Protein AF-A0A2G9X325-F1 (afdb_monomer)

Foldseek 3Di:
DDDDDDDDDDDDDDDDDDDDDDDPDDPPCPPDDLVRQLVVLVVQLPPQLVVLCPDPDPLSSVLSNLLSVLSSLLSNLVSCCVHNDDPVSVVVSVVSNVVSVVSNVVSVVVNVVVVVD

Radius of gyration: 28.21 Å; Cα contacts (8 Å, |Δi|>4): 76; chains: 1; bounding box: 79×60×39 Å

Sequence (117 aa):
MSQADLPGDAAKAHHAMPGMDATRPAGDTATGGAPEETAAALDRMHAPMMAAARIADPDLAFNCGMLVHHQGAIDMARIELKYGKDPASRKMAEAIIEAQTREITEMSARIETMTKQ

InterPro domains:
  IPR005183 Domain of unknown function DUF305, CopM-like [PF03713] (29-109)
  IPR012347 Ferritin-like [G3DSA:1.20.1260.10] (1-112)

Structure (mmCIF, N/CA/C/O backbone):
data_AF-A0A2G9X325-F1
#
_entry.id   AF-A0A2G9X325-F1
#
loop_
_atom_site.group_PDB
_atom_site.id
_atom_site.type_symbol
_atom_site.label_atom_id
_atom_site.label_alt_id
_atom_site.label_comp_id
_atom_site.label_asym_id
_atom_site.label_entity_id
_atom_site.label_seq_id
_atom_site.pdbx_PDB_ins_code
_atom_site.Cartn_x
_atom_site.Cartn_y
_atom_site.Cartn_z
_atom_site.occupancy
_atom_site.B_iso_or_equiv
_atom_site.auth_seq_id
_atom_site.auth_comp_id
_atom_site.auth_asym_id
_atom_site.auth_at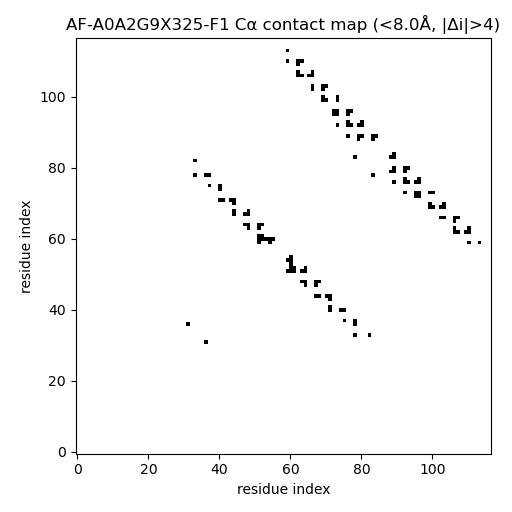om_id
_atom_site.pdbx_PDB_model_num
ATOM 1 N N . MET A 1 1 ? 42.044 -54.261 4.060 1.00 38.19 1 MET A N 1
ATOM 2 C CA . MET A 1 1 ? 43.172 -54.405 3.113 1.00 38.19 1 MET A CA 1
ATOM 3 C C . MET A 1 1 ? 42.777 -53.649 1.850 1.00 38.19 1 MET A C 1
ATOM 5 O O . MET A 1 1 ? 41.737 -53.980 1.313 1.00 38.19 1 MET A O 1
ATOM 9 N N . SER A 1 2 ? 43.439 -52.598 1.379 1.00 44.19 2 SER A N 1
ATOM 10 C CA . SER A 1 2 ? 44.692 -51.963 1.787 1.00 44.19 2 SER A CA 1
ATOM 11 C C . SER A 1 2 ? 44.645 -50.487 1.374 1.00 44.19 2 SER A C 1
ATOM 13 O O . SER A 1 2 ? 44.145 -50.177 0.296 1.00 44.19 2 SER A O 1
ATOM 15 N N . GLN A 1 3 ? 45.176 -49.613 2.230 1.00 41.59 3 GLN A N 1
ATOM 16 C CA . GLN A 1 3 ? 45.716 -48.312 1.828 1.00 41.59 3 GLN A CA 1
ATOM 17 C C . GLN A 1 3 ? 46.999 -48.522 1.005 1.00 41.59 3 GLN A C 1
ATOM 19 O O . GLN A 1 3 ? 47.653 -49.559 1.154 1.00 41.59 3 GLN A O 1
ATOM 24 N N . ALA A 1 4 ? 47.342 -47.531 0.185 1.00 43.12 4 ALA A N 1
ATOM 25 C CA . ALA A 1 4 ? 48.706 -47.171 -0.218 1.00 43.12 4 ALA A CA 1
ATOM 26 C C . ALA A 1 4 ? 48.625 -45.725 -0.756 1.00 43.12 4 ALA A C 1
ATOM 28 O O . ALA A 1 4 ? 47.935 -45.481 -1.742 1.00 43.12 4 ALA A O 1
ATOM 29 N N . ASP A 1 5 ? 48.943 -44.708 0.044 1.00 37.56 5 ASP A N 1
ATOM 30 C CA . ASP A 1 5 ? 50.274 -44.118 0.281 1.00 37.56 5 ASP A CA 1
ATOM 31 C C . ASP A 1 5 ? 50.964 -43.539 -0.969 1.00 37.56 5 ASP A C 1
ATOM 33 O O . ASP A 1 5 ? 51.303 -44.244 -1.918 1.00 37.56 5 ASP A O 1
ATOM 37 N N . LEU A 1 6 ? 51.180 -42.218 -0.912 1.00 40.34 6 LEU A N 1
ATOM 38 C CA . LEU A 1 6 ? 52.050 -41.404 -1.771 1.00 40.34 6 LEU A CA 1
ATOM 39 C C . LEU A 1 6 ? 53.499 -41.430 -1.240 1.00 40.34 6 LEU A C 1
ATOM 41 O O . LEU A 1 6 ? 53.710 -41.672 -0.051 1.00 40.34 6 LEU A O 1
ATOM 45 N N . PRO A 1 7 ? 54.499 -41.106 -2.081 1.00 44.53 7 PRO A N 1
ATOM 46 C CA . PRO A 1 7 ? 55.278 -39.862 -1.872 1.00 44.53 7 PRO A CA 1
ATOM 47 C C . PRO A 1 7 ? 55.603 -39.134 -3.209 1.00 44.53 7 PRO A C 1
ATOM 49 O O . PRO A 1 7 ? 55.580 -39.760 -4.262 1.00 44.53 7 PRO A O 1
ATOM 52 N N . GLY A 1 8 ? 55.698 -37.792 -3.282 1.00 31.88 8 GLY A N 1
ATOM 53 C CA . GLY A 1 8 ? 56.910 -36.957 -3.062 1.00 31.88 8 GLY A CA 1
ATOM 54 C C . GLY A 1 8 ? 57.931 -37.112 -4.219 1.00 31.88 8 GLY A C 1
ATOM 55 O O . GLY A 1 8 ? 58.286 -38.238 -4.521 1.00 31.88 8 GLY A O 1
ATOM 56 N N . ASP A 1 9 ? 58.482 -36.112 -4.924 1.00 35.16 9 ASP A N 1
ATOM 57 C CA . ASP A 1 9 ? 58.759 -34.711 -4.590 1.00 35.16 9 ASP A CA 1
ATOM 58 C C . ASP A 1 9 ? 59.216 -33.883 -5.839 1.00 35.16 9 ASP A C 1
ATOM 60 O O . ASP A 1 9 ? 59.694 -34.440 -6.825 1.00 35.16 9 ASP A O 1
ATOM 64 N N . ALA A 1 10 ? 59.071 -32.555 -5.727 1.00 37.09 10 ALA A N 1
ATOM 65 C CA . ALA A 1 10 ? 59.730 -31.387 -6.357 1.00 37.09 10 ALA A CA 1
ATOM 66 C C . ALA A 1 10 ? 60.208 -31.310 -7.840 1.00 37.09 10 ALA A C 1
ATOM 68 O O . ALA A 1 10 ? 61.147 -31.982 -8.251 1.00 37.09 10 ALA A O 1
ATOM 69 N N . ALA A 1 11 ? 59.768 -30.241 -8.538 1.00 34.12 11 ALA A N 1
ATOM 70 C CA . ALA A 1 11 ? 60.657 -29.218 -9.138 1.00 34.12 11 ALA A CA 1
ATOM 71 C C . ALA A 1 11 ? 59.896 -27.929 -9.545 1.00 34.12 11 ALA A C 1
ATOM 73 O O . ALA A 1 11 ? 58.862 -27.970 -10.207 1.00 34.12 11 ALA A O 1
ATOM 74 N N . LYS A 1 12 ? 60.436 -26.771 -9.141 1.00 34.75 12 LYS A N 1
ATOM 75 C CA . LYS A 1 12 ? 59.939 -25.407 -9.399 1.00 34.75 12 LYS A CA 1
ATOM 76 C C . LYS A 1 12 ? 60.253 -24.922 -10.821 1.00 34.75 12 LYS A C 1
ATOM 78 O O . LYS A 1 12 ? 61.367 -25.124 -11.292 1.00 34.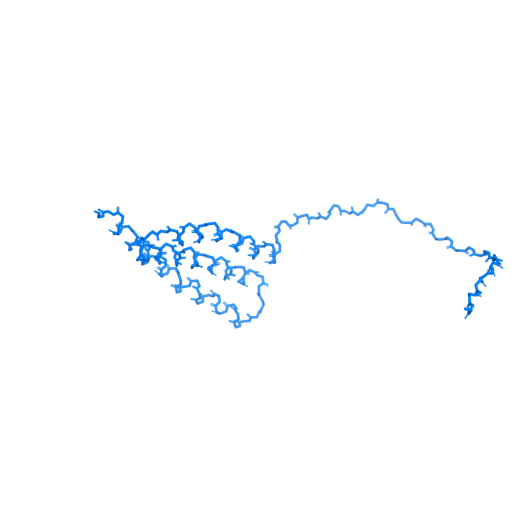75 12 LYS A O 1
ATOM 83 N N . ALA A 1 13 ? 59.368 -24.101 -11.392 1.00 35.91 13 ALA A N 1
ATOM 84 C CA . ALA A 1 13 ? 59.753 -23.013 -12.294 1.00 35.91 13 ALA A CA 1
ATOM 85 C C . ALA A 1 13 ? 58.783 -21.827 -12.163 1.00 35.91 13 ALA A C 1
ATOM 87 O O . ALA A 1 13 ? 57.578 -21.988 -11.990 1.00 35.91 13 ALA A O 1
ATOM 88 N N . HIS A 1 14 ? 59.367 -20.635 -12.180 1.00 37.03 14 HIS A N 1
ATOM 89 C CA . HIS A 1 14 ? 58.786 -19.348 -11.834 1.00 37.03 14 HIS A CA 1
ATOM 90 C C . HIS A 1 14 ? 58.051 -18.698 -13.018 1.00 37.03 14 HIS A C 1
ATOM 92 O O . HIS A 1 14 ? 58.581 -18.666 -14.128 1.00 37.03 14 HIS A O 1
ATOM 98 N N . HIS A 1 15 ? 56.920 -18.040 -12.747 1.00 34.78 15 HIS A N 1
ATOM 99 C CA . HIS A 1 15 ? 56.557 -16.798 -13.435 1.00 34.78 15 HIS A CA 1
ATOM 100 C C . HIS A 1 15 ? 55.852 -15.853 -12.461 1.00 34.78 15 HIS A C 1
ATOM 102 O O . HIS A 1 15 ? 54.682 -16.016 -12.127 1.00 34.78 15 HIS A O 1
ATOM 108 N N . ALA A 1 16 ? 56.618 -14.883 -11.969 1.00 35.56 16 ALA A N 1
ATOM 109 C CA . ALA A 1 16 ? 56.108 -13.719 -11.270 1.00 35.56 16 ALA A CA 1
ATOM 110 C C . ALA A 1 16 ? 55.776 -12.646 -12.312 1.00 35.56 16 ALA A C 1
ATOM 112 O O . ALA A 1 16 ? 56.636 -12.305 -13.121 1.00 35.56 16 ALA A O 1
ATOM 113 N N . MET A 1 17 ? 54.567 -12.090 -12.257 1.00 48.88 17 MET A N 1
ATOM 114 C CA . MET A 1 17 ? 54.281 -10.771 -12.824 1.00 48.88 17 MET A CA 1
ATOM 115 C C . MET A 1 17 ? 54.051 -9.806 -11.651 1.00 48.88 17 MET A C 1
ATOM 117 O O . MET A 1 17 ? 53.182 -10.078 -10.819 1.00 48.88 17 MET A O 1
ATOM 121 N N . PRO A 1 18 ? 54.849 -8.731 -11.526 1.00 43.19 18 PRO A N 1
ATOM 122 C CA . PRO A 1 18 ? 54.747 -7.774 -10.435 1.00 43.19 18 PRO A CA 1
ATOM 123 C C . PRO A 1 18 ? 53.775 -6.634 -10.766 1.00 43.19 18 PRO A C 1
ATOM 125 O O . PRO A 1 18 ? 53.777 -6.116 -11.878 1.00 43.19 18 PRO A O 1
ATOM 128 N N . GLY A 1 19 ? 53.029 -6.200 -9.747 1.00 45.12 19 GLY A N 1
ATOM 129 C CA . GLY A 1 19 ? 52.505 -4.838 -9.627 1.00 45.12 19 GLY A CA 1
ATOM 130 C C . GLY A 1 19 ? 51.279 -4.489 -10.472 1.00 45.12 19 GLY A C 1
ATOM 131 O O . GLY A 1 19 ? 51.409 -3.994 -11.583 1.00 45.12 19 GLY A O 1
ATOM 132 N N . MET A 1 20 ? 50.095 -4.571 -9.864 1.00 51.88 20 MET A N 1
ATOM 133 C CA . MET A 1 20 ? 49.134 -3.479 -10.002 1.00 51.88 20 MET A CA 1
ATOM 134 C C . MET A 1 20 ? 48.600 -3.126 -8.617 1.00 51.88 20 MET A C 1
ATOM 136 O O . MET A 1 20 ? 48.204 -3.985 -7.832 1.00 51.88 20 MET A O 1
ATOM 140 N N . ASP A 1 21 ? 48.711 -1.837 -8.361 1.00 47.19 21 ASP A N 1
ATOM 141 C CA . ASP A 1 21 ? 48.576 -1.111 -7.119 1.00 47.19 21 ASP A CA 1
ATOM 142 C C . ASP A 1 21 ? 47.277 -1.350 -6.346 1.00 47.19 21 ASP A C 1
ATOM 144 O O . ASP A 1 21 ? 46.204 -1.616 -6.895 1.00 47.19 21 ASP A O 1
ATOM 148 N N . ALA A 1 22 ? 47.391 -1.164 -5.035 1.00 54.03 22 ALA A N 1
ATOM 149 C CA . ALA A 1 22 ? 46.264 -0.999 -4.149 1.00 54.03 22 ALA A CA 1
ATOM 150 C C . ALA A 1 22 ? 45.533 0.296 -4.511 1.00 54.03 22 ALA A C 1
ATOM 152 O O . ALA A 1 22 ? 46.086 1.381 -4.402 1.00 54.03 22 ALA A O 1
ATOM 153 N N . THR A 1 23 ? 44.273 0.179 -4.915 1.00 51.53 23 THR A N 1
ATOM 154 C CA . THR A 1 23 ? 43.169 1.091 -4.567 1.00 51.53 23 THR A CA 1
ATOM 155 C C . THR A 1 23 ? 41.931 0.595 -5.298 1.00 51.53 23 THR A C 1
ATOM 157 O O . THR A 1 23 ? 41.563 1.063 -6.370 1.00 51.53 23 THR A O 1
ATOM 160 N N . ARG A 1 24 ? 41.246 -0.386 -4.703 1.00 46.88 24 ARG A N 1
ATOM 161 C CA . ARG A 1 24 ? 39.825 -0.549 -5.008 1.00 46.88 24 ARG A CA 1
ATOM 162 C C . ARG A 1 24 ? 39.154 0.731 -4.495 1.00 46.88 24 ARG A C 1
ATOM 164 O O . ARG A 1 24 ? 39.249 0.970 -3.287 1.00 46.88 24 ARG A O 1
ATOM 171 N N . PRO A 1 25 ? 38.530 1.568 -5.345 1.00 47.66 25 PRO A N 1
ATOM 172 C CA . PRO A 1 25 ? 37.748 2.673 -4.826 1.00 47.66 25 PRO A CA 1
ATOM 173 C C . PRO A 1 25 ? 36.676 2.067 -3.924 1.00 47.66 25 PRO A C 1
ATOM 175 O O . PRO A 1 25 ? 36.109 1.014 -4.244 1.00 47.66 25 PRO A O 1
ATOM 178 N N . ALA A 1 26 ? 36.493 2.685 -2.755 1.00 50.56 26 ALA A N 1
ATOM 179 C CA . ALA A 1 26 ? 35.397 2.397 -1.848 1.00 50.56 26 ALA A CA 1
ATOM 180 C C . ALA A 1 26 ? 34.148 2.181 -2.702 1.00 50.56 26 ALA A C 1
ATOM 182 O O . ALA A 1 26 ? 33.775 3.055 -3.482 1.00 50.56 26 ALA A O 1
ATOM 183 N N . GLY A 1 27 ? 33.600 0.965 -2.648 1.00 43.22 27 GLY A N 1
ATOM 184 C CA . GLY A 1 27 ? 32.350 0.696 -3.331 1.00 43.22 27 GLY A CA 1
ATOM 185 C C . GLY A 1 27 ? 31.359 1.691 -2.769 1.00 43.22 27 GLY A C 1
ATOM 186 O O . GLY A 1 27 ? 31.172 1.706 -1.552 1.00 43.22 27 GLY A O 1
ATOM 187 N N . ASP A 1 28 ? 30.803 2.532 -3.636 1.00 50.12 28 ASP A N 1
ATOM 188 C CA . ASP A 1 28 ? 29.619 3.307 -3.320 1.00 50.12 28 ASP A CA 1
ATOM 189 C C . ASP A 1 28 ? 28.643 2.335 -2.667 1.00 50.12 28 ASP A C 1
ATOM 191 O O . ASP A 1 28 ? 28.095 1.438 -3.314 1.00 50.12 28 ASP A O 1
ATOM 195 N N . THR A 1 29 ? 28.475 2.452 -1.352 1.00 48.06 29 THR A N 1
ATOM 196 C CA . THR A 1 29 ? 27.378 1.812 -0.647 1.00 48.06 29 THR A CA 1
ATOM 197 C C . THR A 1 29 ? 26.138 2.575 -1.073 1.00 48.06 29 THR A C 1
ATOM 199 O O . THR A 1 29 ? 25.636 3.428 -0.344 1.00 48.06 29 THR A O 1
ATOM 202 N N . ALA A 1 30 ? 25.679 2.312 -2.296 1.00 51.41 30 ALA A N 1
ATOM 203 C CA . ALA A 1 30 ? 24.318 2.586 -2.689 1.00 51.41 30 ALA A CA 1
ATOM 204 C C . ALA A 1 30 ? 23.459 1.764 -1.729 1.00 51.41 30 ALA A C 1
ATOM 206 O O . ALA A 1 30 ? 23.320 0.549 -1.856 1.00 51.41 30 ALA A O 1
ATOM 207 N N . THR A 1 31 ? 22.980 2.415 -0.678 1.00 55.47 31 THR A N 1
ATOM 208 C CA . THR A 1 31 ? 22.013 1.838 0.241 1.00 55.47 31 THR A CA 1
ATOM 209 C C . THR A 1 31 ? 20.749 1.509 -0.553 1.00 55.47 31 THR A C 1
ATOM 211 O O . THR A 1 31 ? 20.001 2.420 -0.900 1.00 55.47 31 THR A O 1
ATOM 214 N N . GLY A 1 32 ? 20.537 0.218 -0.834 1.00 65.69 32 GLY A N 1
ATOM 215 C CA . GLY A 1 32 ? 19.247 -0.372 -1.213 1.00 65.69 32 GLY A CA 1
ATOM 216 C C . GLY A 1 32 ? 19.105 -0.789 -2.682 1.00 65.69 32 GLY A C 1
ATOM 217 O O . GLY A 1 32 ? 18.863 0.040 -3.563 1.00 65.69 32 GLY A O 1
ATOM 218 N N . GLY A 1 33 ? 19.186 -2.097 -2.941 1.00 89.25 33 GLY A N 1
ATOM 219 C CA . GLY A 1 33 ? 18.675 -2.723 -4.157 1.00 89.25 33 GLY A CA 1
ATOM 220 C C . GLY A 1 33 ? 17.237 -3.220 -3.971 1.00 89.25 33 GLY A C 1
ATOM 221 O O . GLY A 1 33 ? 16.669 -3.172 -2.878 1.00 89.25 33 GLY A O 1
ATOM 222 N N . ALA A 1 34 ? 16.632 -3.716 -5.055 1.00 94.06 34 ALA A N 1
ATOM 223 C CA . ALA A 1 34 ? 15.278 -4.274 -5.011 1.00 94.06 34 ALA A CA 1
ATOM 224 C C . ALA A 1 34 ? 15.101 -5.383 -3.946 1.00 94.06 34 ALA A C 1
ATOM 226 O O . ALA A 1 34 ? 14.077 -5.358 -3.258 1.00 94.06 34 ALA A O 1
ATOM 227 N N . PRO A 1 35 ? 16.054 -6.325 -3.748 1.00 96.56 35 PRO A N 1
ATOM 228 C CA . PRO A 1 35 ? 15.929 -7.343 -2.706 1.00 96.56 35 PRO A CA 1
ATOM 229 C C . PRO A 1 35 ? 15.898 -6.753 -1.294 1.00 96.56 35 PRO A C 1
ATOM 231 O O . PRO A 1 35 ? 15.044 -7.135 -0.497 1.00 96.56 35 PRO A O 1
ATOM 234 N N . GLU A 1 36 ? 16.783 -5.801 -0.988 1.00 97.19 36 GLU A N 1
ATOM 235 C CA . GLU A 1 36 ? 16.866 -5.180 0.335 1.00 97.19 36 GLU A CA 1
ATOM 236 C C . GLU A 1 36 ? 15.623 -4.338 0.643 1.00 97.19 36 GLU A C 1
ATOM 238 O O . GLU A 1 36 ? 15.085 -4.418 1.746 1.00 97.19 36 GLU A O 1
ATOM 243 N N . GLU A 1 37 ? 15.121 -3.566 -0.327 1.00 97.44 37 GLU A N 1
ATOM 244 C CA . GLU A 1 37 ? 13.893 -2.783 -0.140 1.00 97.44 37 GLU A CA 1
ATOM 245 C C . GLU A 1 37 ? 12.658 -3.679 0.009 1.00 97.44 37 GLU A C 1
ATOM 247 O O . GLU A 1 37 ? 11.784 -3.383 0.827 1.00 97.44 37 GLU A O 1
ATOM 252 N N . THR A 1 38 ? 12.604 -4.795 -0.726 1.00 97.38 38 THR A N 1
ATOM 253 C CA . THR A 1 38 ? 11.511 -5.773 -0.612 1.00 97.38 38 THR A CA 1
ATOM 254 C C . THR A 1 38 ? 11.529 -6.447 0.755 1.00 97.38 38 THR A C 1
ATOM 256 O O . THR A 1 38 ? 10.496 -6.506 1.419 1.00 97.38 38 THR A O 1
ATOM 259 N N . ALA A 1 39 ? 12.700 -6.901 1.215 1.00 97.75 39 ALA A N 1
ATOM 260 C CA . ALA A 1 39 ? 12.860 -7.470 2.551 1.00 97.75 39 ALA A CA 1
ATOM 261 C C . ALA A 1 39 ? 12.436 -6.463 3.631 1.00 97.75 39 ALA A C 1
ATOM 263 O O . ALA A 1 39 ? 11.630 -6.787 4.498 1.00 97.75 39 ALA A O 1
ATOM 264 N N . ALA A 1 40 ? 12.871 -5.206 3.511 1.00 97.81 40 ALA A N 1
ATOM 265 C CA . ALA A 1 40 ? 12.483 -4.155 4.443 1.00 97.81 40 ALA A CA 1
ATOM 266 C C . ALA A 1 40 ? 10.967 -3.875 4.437 1.00 97.81 40 ALA A C 1
ATOM 268 O O . ALA A 1 40 ? 10.405 -3.572 5.489 1.00 97.81 40 ALA A O 1
ATOM 269 N N . ALA A 1 41 ? 10.287 -3.949 3.286 1.00 97.38 41 ALA A N 1
ATOM 270 C CA . ALA A 1 41 ? 8.831 -3.795 3.210 1.00 97.38 41 ALA A CA 1
ATOM 271 C C . ALA A 1 41 ? 8.093 -4.932 3.936 1.00 97.38 41 ALA A C 1
ATOM 273 O O . ALA A 1 41 ? 7.167 -4.674 4.708 1.00 97.38 41 ALA A O 1
ATOM 274 N N . LEU A 1 42 ? 8.544 -6.176 3.747 1.00 97.62 42 LEU A N 1
ATOM 275 C CA . LEU A 1 42 ? 7.999 -7.343 4.444 1.00 97.62 42 LEU A CA 1
ATOM 276 C C . LEU A 1 42 ? 8.244 -7.264 5.959 1.00 97.62 42 LEU A C 1
ATOM 278 O O . LEU A 1 42 ? 7.321 -7.496 6.743 1.00 97.62 42 LEU A O 1
ATOM 282 N N . ASP A 1 43 ? 9.445 -6.861 6.378 1.00 98.12 43 ASP A N 1
ATOM 283 C CA . ASP A 1 43 ? 9.801 -6.709 7.792 1.00 98.12 43 ASP A CA 1
ATOM 284 C C . ASP A 1 43 ? 8.961 -5.625 8.483 1.00 98.12 43 ASP A C 1
ATOM 286 O O . ASP A 1 43 ? 8.450 -5.842 9.586 1.00 98.12 43 ASP A O 1
ATOM 290 N N . ARG A 1 44 ? 8.745 -4.475 7.824 1.00 97.56 44 ARG A N 1
AT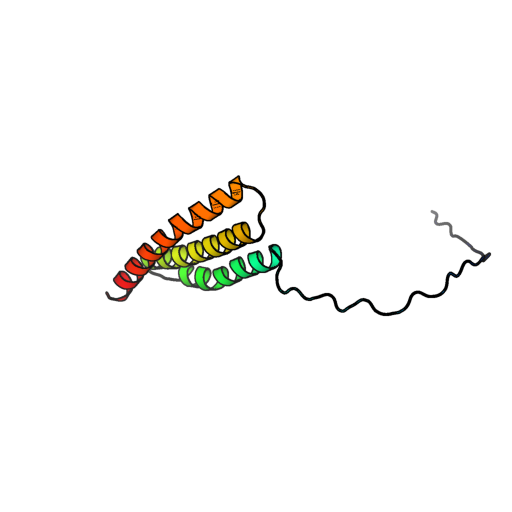OM 291 C CA . ARG A 1 44 ? 7.880 -3.399 8.346 1.00 97.56 44 ARG A CA 1
ATOM 292 C C . ARG A 1 44 ? 6.441 -3.862 8.573 1.00 97.56 44 ARG A C 1
ATOM 294 O O . ARG A 1 44 ? 5.797 -3.396 9.510 1.00 97.56 44 ARG A O 1
ATOM 301 N N . MET A 1 45 ? 5.942 -4.771 7.738 1.00 97.94 45 MET A N 1
ATOM 302 C CA . MET A 1 45 ? 4.587 -5.314 7.847 1.00 97.94 45 MET A CA 1
ATOM 303 C C . MET A 1 45 ? 4.453 -6.343 8.984 1.00 97.94 45 MET A C 1
ATOM 305 O O . MET A 1 45 ? 3.378 -6.472 9.570 1.00 97.94 45 MET A O 1
ATOM 309 N N . HIS A 1 46 ? 5.523 -7.069 9.326 1.00 98.00 46 HIS A N 1
ATOM 310 C CA . HIS A 1 46 ? 5.450 -8.247 10.196 1.00 98.00 46 HIS A CA 1
ATOM 311 C C . HIS A 1 46 ? 4.914 -7.949 11.605 1.00 98.00 46 HIS A C 1
ATOM 313 O O . HIS A 1 46 ? 3.914 -8.527 12.035 1.00 98.00 46 HIS A O 1
ATOM 319 N N . ALA A 1 47 ? 5.560 -7.040 12.337 1.00 98.19 47 ALA A N 1
ATOM 320 C CA . ALA A 1 47 ? 5.177 -6.719 13.712 1.00 98.19 47 ALA A CA 1
ATOM 321 C C . ALA A 1 47 ? 3.732 -6.183 13.845 1.00 98.19 47 ALA A C 1
ATOM 323 O O . ALA A 1 47 ? 2.985 -6.724 14.668 1.00 98.19 47 ALA A O 1
ATOM 324 N N . PRO A 1 48 ? 3.288 -5.179 13.060 1.00 98.12 48 PRO A N 1
ATOM 325 C CA . PRO A 1 48 ? 1.913 -4.691 13.149 1.00 98.12 48 PRO A CA 1
ATOM 326 C C . PRO A 1 48 ? 0.875 -5.729 12.694 1.00 98.12 48 PRO A C 1
ATOM 328 O O . PRO A 1 48 ? -0.195 -5.806 13.295 1.00 98.12 48 PRO A O 1
ATOM 331 N N . MET A 1 49 ? 1.194 -6.592 11.722 1.00 98.31 49 MET A N 1
ATOM 332 C CA . MET A 1 49 ? 0.310 -7.697 11.328 1.00 98.31 49 MET A CA 1
ATOM 333 C C . MET A 1 49 ? 0.105 -8.691 12.482 1.00 98.31 49 MET A C 1
ATOM 335 O O . MET A 1 49 ? -1.020 -9.087 12.785 1.00 98.31 49 MET A O 1
ATOM 339 N N . MET A 1 50 ? 1.182 -9.047 13.191 1.00 98.31 50 MET A N 1
ATOM 340 C CA . MET A 1 50 ? 1.107 -9.912 14.374 1.00 98.31 50 MET A CA 1
ATOM 341 C C . MET A 1 50 ? 0.356 -9.260 15.539 1.00 98.31 50 MET A C 1
ATOM 343 O O . MET A 1 50 ? -0.275 -9.962 16.329 1.00 98.31 50 MET A O 1
ATOM 347 N N . ALA A 1 51 ? 0.416 -7.933 15.667 1.00 98.25 51 ALA A N 1
ATOM 348 C CA . ALA A 1 51 ? -0.382 -7.204 16.646 1.00 98.25 51 ALA A CA 1
ATOM 349 C C . ALA A 1 51 ? -1.879 -7.264 16.300 1.00 98.25 51 ALA A C 1
ATOM 351 O O . ALA A 1 51 ? -2.683 -7.584 17.17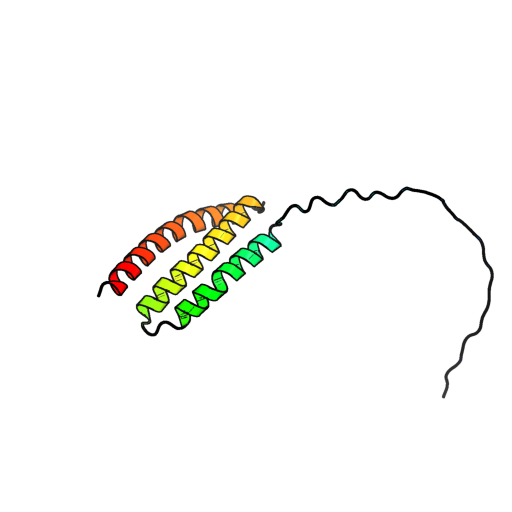4 1.00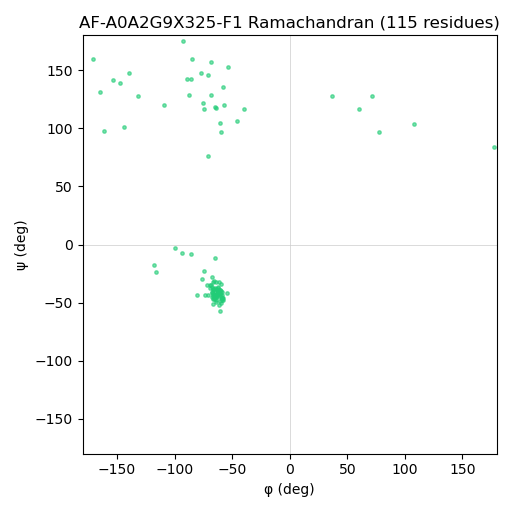 98.25 51 ALA A O 1
ATOM 352 N N . ALA A 1 52 ? -2.244 -7.046 15.032 1.00 97.94 52 ALA A N 1
ATOM 353 C CA . ALA A 1 52 ? -3.629 -7.140 14.570 1.00 97.94 52 ALA A CA 1
ATOM 354 C C . ALA A 1 52 ? -4.228 -8.540 14.794 1.00 97.94 52 ALA A C 1
ATOM 356 O O . ALA A 1 52 ? -5.353 -8.659 15.269 1.00 97.94 52 ALA A O 1
ATOM 357 N N . ALA A 1 53 ? -3.448 -9.601 14.560 1.00 96.94 53 ALA A N 1
ATOM 358 C CA . ALA A 1 53 ? -3.876 -10.988 14.767 1.00 96.94 53 ALA A CA 1
ATOM 359 C C . ALA A 1 53 ? -4.177 -11.360 16.235 1.00 96.94 53 ALA A C 1
ATOM 361 O O . ALA A 1 53 ? -4.715 -12.433 16.500 1.00 96.94 53 ALA A O 1
ATOM 362 N N . ARG A 1 54 ? -3.805 -10.508 17.199 1.00 98.06 54 ARG A N 1
ATOM 363 C CA . ARG A 1 54 ? -4.068 -10.708 18.636 1.00 98.06 54 ARG A CA 1
ATOM 364 C C . ARG A 1 54 ? -5.266 -9.909 19.144 1.00 98.06 54 ARG A C 1
ATOM 366 O O . ARG A 1 54 ? -5.593 -10.007 20.326 1.00 98.06 54 ARG A O 1
ATOM 373 N N . ILE A 1 55 ? -5.892 -9.101 18.291 1.00 98.12 55 ILE A N 1
ATOM 374 C CA . ILE A 1 55 ? -7.091 -8.346 18.647 1.00 98.12 55 ILE A CA 1
ATOM 375 C C . ILE A 1 55 ? -8.245 -9.340 18.839 1.00 98.12 55 ILE A C 1
ATOM 377 O O . ILE A 1 55 ? -8.473 -10.203 17.996 1.00 98.12 55 ILE A O 1
ATOM 381 N N . ALA A 1 56 ? -8.941 -9.239 19.976 1.00 97.62 56 ALA A N 1
ATOM 382 C CA . ALA A 1 56 ? -10.011 -10.171 20.339 1.00 97.62 56 ALA A CA 1
ATOM 383 C C . ALA A 1 56 ? -11.279 -9.983 19.493 1.00 97.62 56 ALA A C 1
ATOM 385 O O . ALA A 1 56 ? -11.964 -10.958 19.194 1.00 97.62 56 ALA A O 1
ATOM 386 N N . ASP A 1 57 ? -11.585 -8.737 19.124 1.00 97.50 57 ASP A N 1
ATOM 387 C CA . ASP A 1 57 ? -12.677 -8.418 18.210 1.00 97.50 57 ASP A CA 1
ATOM 388 C C . ASP A 1 57 ? -12.273 -8.797 16.771 1.00 97.50 57 ASP A C 1
ATOM 390 O O . ASP A 1 57 ? -11.321 -8.213 16.239 1.00 97.50 57 ASP A O 1
ATOM 394 N N . PRO A 1 58 ? -12.965 -9.757 16.130 1.00 97.44 58 PRO A N 1
ATOM 395 C CA . PRO A 1 58 ? -12.626 -10.204 14.785 1.00 97.44 58 PRO A CA 1
ATOM 396 C C . PRO A 1 58 ? -12.784 -9.110 13.722 1.00 97.44 58 PRO A C 1
ATOM 398 O O . PRO A 1 58 ? -12.000 -9.087 12.771 1.00 97.44 58 PRO A O 1
ATOM 401 N N . ASP A 1 59 ? -13.739 -8.189 13.873 1.00 97.69 59 ASP A N 1
ATOM 402 C CA . ASP A 1 59 ? -13.963 -7.124 12.895 1.00 97.69 59 ASP A CA 1
ATOM 403 C C . ASP A 1 59 ? -12.822 -6.107 12.954 1.00 97.69 59 ASP A C 1
ATOM 405 O O . ASP A 1 59 ? -12.259 -5.716 11.923 1.00 97.69 59 ASP A O 1
ATOM 409 N N . LEU A 1 60 ? -12.410 -5.730 14.165 1.00 97.94 60 LEU A N 1
ATOM 410 C CA . LEU A 1 60 ? -11.264 -4.849 14.361 1.00 97.94 60 LEU A CA 1
ATOM 411 C C . LEU A 1 60 ? -9.950 -5.532 13.950 1.00 97.94 60 LEU A C 1
ATOM 413 O O . LEU A 1 60 ? -9.114 -4.904 13.298 1.00 97.94 60 LEU A O 1
ATOM 417 N N . ALA A 1 61 ? -9.776 -6.821 14.266 1.00 98.19 61 ALA A N 1
ATOM 418 C CA . ALA A 1 61 ? -8.617 -7.611 13.847 1.00 98.19 61 ALA A CA 1
ATOM 419 C C . ALA A 1 61 ? -8.481 -7.648 12.318 1.00 98.19 61 ALA A C 1
ATOM 421 O O . ALA A 1 61 ? -7.394 -7.407 11.786 1.00 98.19 61 ALA A O 1
ATOM 422 N N . PHE A 1 62 ? -9.589 -7.896 11.611 1.00 98.44 62 PHE A N 1
ATOM 423 C CA . PHE A 1 62 ? -9.625 -7.936 10.153 1.00 98.44 62 PHE A CA 1
ATOM 424 C C . PHE A 1 62 ? -9.238 -6.588 9.539 1.00 98.44 62 PHE A C 1
ATOM 426 O O . PHE A 1 62 ? -8.334 -6.540 8.706 1.00 98.44 62 PHE A O 1
ATOM 433 N N . ASN A 1 63 ? -9.873 -5.491 9.968 1.00 98.50 63 ASN A N 1
ATOM 434 C CA . ASN A 1 63 ? -9.610 -4.171 9.389 1.00 98.50 63 ASN A CA 1
ATOM 435 C C . ASN A 1 63 ? -8.181 -3.693 9.688 1.00 98.50 63 ASN A C 1
ATOM 437 O O . ASN A 1 63 ? -7.502 -3.204 8.787 1.00 98.50 63 ASN A O 1
ATOM 441 N N . CYS A 1 64 ? -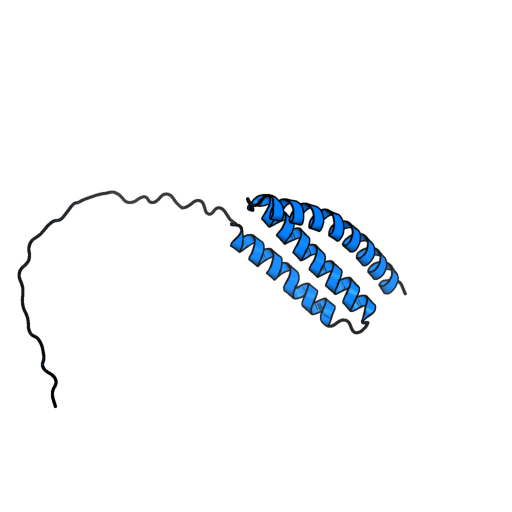7.684 -3.881 10.915 1.00 98.44 64 CYS A N 1
ATOM 442 C CA . CYS A 1 64 ? -6.302 -3.538 11.263 1.00 98.44 64 CYS A CA 1
ATOM 443 C C . CYS A 1 64 ? -5.287 -4.382 10.477 1.00 98.44 64 CYS A C 1
ATOM 445 O O . CYS A 1 64 ? -4.304 -3.848 9.961 1.00 98.44 64 CYS A O 1
ATOM 447 N N . GLY A 1 65 ? -5.522 -5.692 10.360 1.00 98.56 65 GLY A N 1
ATOM 448 C CA . GLY A 1 65 ? -4.636 -6.597 9.630 1.00 98.56 65 GLY A CA 1
ATOM 449 C C . GLY A 1 65 ? -4.607 -6.295 8.134 1.00 98.56 65 GLY A C 1
ATOM 450 O O . GLY A 1 65 ? -3.534 -6.210 7.536 1.00 98.56 65 GLY A O 1
ATOM 451 N N . MET A 1 66 ? -5.772 -6.068 7.525 1.00 98.69 66 MET A N 1
ATOM 452 C CA . MET A 1 66 ? -5.861 -5.742 6.103 1.00 98.69 66 MET A CA 1
ATOM 453 C C . MET A 1 66 ? -5.296 -4.361 5.782 1.00 98.69 66 MET A C 1
ATO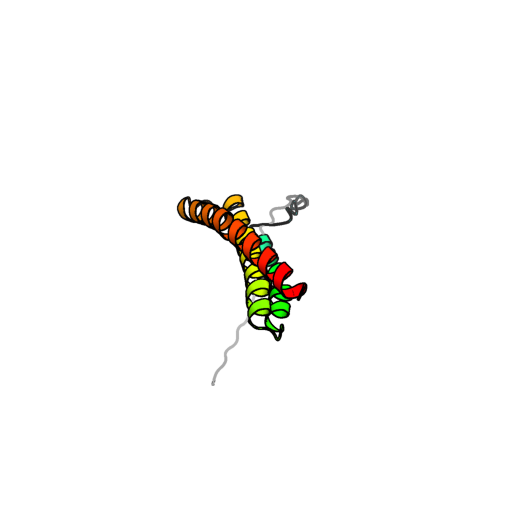M 455 O O . MET A 1 66 ? -4.615 -4.237 4.767 1.00 98.69 66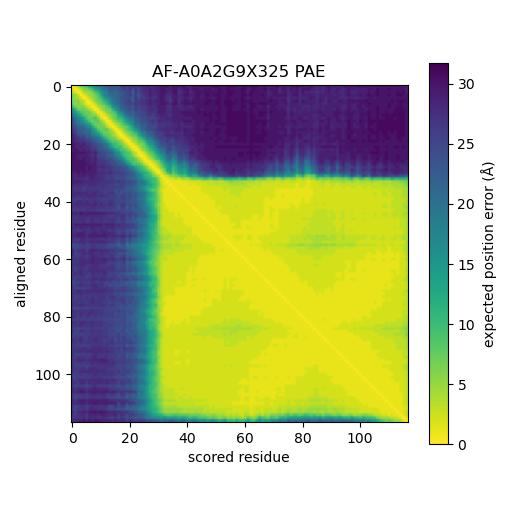 MET A O 1
ATOM 459 N N . LEU A 1 67 ? -5.442 -3.368 6.663 1.00 98.62 67 LEU A N 1
ATOM 460 C CA . LEU A 1 67 ? -4.800 -2.061 6.496 1.00 98.62 67 LEU A CA 1
ATOM 461 C C . LEU A 1 67 ? -3.276 -2.202 6.389 1.00 98.62 67 LEU A C 1
ATOM 463 O O . LEU A 1 67 ? -2.660 -1.674 5.462 1.00 98.62 67 LEU A O 1
ATOM 467 N N . VAL A 1 68 ? -2.672 -2.966 7.301 1.00 98.38 68 VAL A N 1
ATOM 468 C CA . VAL A 1 68 ? -1.224 -3.216 7.327 1.00 98.38 68 VAL A CA 1
ATOM 469 C C . VAL A 1 68 ? -0.771 -4.025 6.109 1.00 98.38 68 VAL A C 1
ATOM 471 O O . VAL A 1 68 ? 0.217 -3.667 5.467 1.00 98.38 68 VAL A O 1
ATOM 474 N N . HIS A 1 69 ? -1.510 -5.081 5.753 1.00 98.69 69 HIS A N 1
ATOM 475 C CA . HIS A 1 69 ? -1.226 -5.892 4.568 1.00 98.69 69 HIS A CA 1
ATOM 476 C C . HIS A 1 69 ? -1.257 -5.056 3.284 1.00 98.69 69 HIS A C 1
ATOM 478 O O . HIS A 1 69 ? -0.370 -5.175 2.438 1.00 98.69 69 HIS A O 1
ATOM 484 N N . HIS A 1 70 ? -2.254 -4.178 3.153 1.00 98.75 70 HIS A N 1
ATOM 485 C CA . HIS A 1 70 ? -2.418 -3.354 1.961 1.00 98.75 70 HIS A CA 1
ATOM 486 C C . HIS A 1 70 ? -1.312 -2.307 1.835 1.00 98.75 70 HIS A C 1
ATOM 488 O O . HIS A 1 70 ? -0.779 -2.079 0.748 1.00 98.75 70 HIS A O 1
ATOM 494 N N . GLN A 1 71 ? -0.877 -1.732 2.959 1.00 98.69 71 GLN A N 1
ATOM 495 C CA . GLN A 1 71 ? 0.281 -0.845 2.956 1.00 98.69 71 GLN A CA 1
ATOM 496 C C . GLN A 1 71 ? 1.558 -1.579 2.511 1.00 98.69 71 GLN A C 1
ATOM 498 O O . GLN A 1 71 ? 2.323 -1.040 1.711 1.00 98.69 71 GLN A O 1
ATOM 503 N N . GLY A 1 72 ? 1.769 -2.821 2.963 1.00 98.50 72 GLY A N 1
ATOM 504 C CA . GLY A 1 72 ? 2.890 -3.656 2.516 1.00 98.50 72 GLY A CA 1
ATOM 505 C C . GLY A 1 72 ? 2.848 -3.967 1.015 1.00 98.50 72 GLY A C 1
ATOM 506 O O . GLY A 1 72 ? 3.870 -3.890 0.332 1.00 98.50 72 GLY A O 1
ATOM 507 N N . ALA A 1 73 ? 1.665 -4.254 0.468 1.00 98.69 73 ALA A N 1
ATOM 508 C CA . ALA A 1 73 ? 1.487 -4.474 -0.965 1.00 98.69 73 ALA A CA 1
ATOM 509 C C . ALA A 1 73 ? 1.740 -3.202 -1.797 1.00 98.69 73 ALA A C 1
ATOM 511 O O . ALA A 1 73 ? 2.387 -3.284 -2.840 1.00 98.69 73 ALA A O 1
ATOM 512 N N . ILE A 1 74 ? 1.311 -2.025 -1.325 1.00 98.88 74 ILE A N 1
ATOM 513 C CA . ILE A 1 74 ? 1.638 -0.732 -1.951 1.00 98.88 74 ILE A CA 1
ATOM 514 C C . ILE A 1 74 ? 3.148 -0.475 -1.937 1.00 98.88 74 ILE A C 1
ATOM 516 O O . ILE A 1 74 ? 3.702 -0.025 -2.942 1.00 98.88 74 ILE A O 1
ATOM 520 N N . ASP A 1 75 ? 3.826 -0.762 -0.825 1.00 98.62 75 ASP A N 1
ATOM 521 C CA . ASP A 1 75 ? 5.278 -0.607 -0.719 1.00 98.62 75 ASP A CA 1
ATOM 522 C C . ASP A 1 75 ? 6.003 -1.486 -1.753 1.00 98.62 75 ASP A C 1
ATOM 524 O O . ASP A 1 75 ? 6.862 -0.993 -2.485 1.00 98.62 75 ASP A O 1
ATOM 528 N N . MET A 1 76 ? 5.612 -2.758 -1.889 1.00 98.62 76 MET A N 1
ATOM 529 C CA . MET A 1 76 ? 6.180 -3.661 -2.900 1.00 98.62 76 MET A CA 1
ATOM 530 C C . MET A 1 76 ? 5.829 -3.249 -4.334 1.00 98.62 76 MET A C 1
ATOM 532 O O . MET A 1 76 ? 6.686 -3.302 -5.213 1.00 98.62 76 MET A O 1
ATOM 536 N N . ALA A 1 77 ? 4.607 -2.773 -4.580 1.00 98.81 77 ALA A N 1
ATOM 537 C CA . ALA A 1 77 ? 4.218 -2.246 -5.885 1.00 98.81 77 ALA A CA 1
ATOM 538 C C . ALA A 1 77 ? 5.083 -1.036 -6.282 1.00 98.81 77 ALA A C 1
ATOM 540 O O . ALA A 1 77 ? 5.522 -0.927 -7.425 1.00 98.81 77 ALA A O 1
ATOM 541 N N . ARG A 1 78 ? 5.415 -0.150 -5.336 1.00 98.69 78 ARG A N 1
ATOM 542 C CA . ARG A 1 78 ? 6.339 0.970 -5.584 1.00 98.69 78 ARG A CA 1
ATOM 543 C C . ARG A 1 78 ? 7.757 0.496 -5.906 1.00 98.69 78 ARG A C 1
ATOM 545 O O . ARG A 1 78 ? 8.398 1.086 -6.773 1.00 98.69 78 ARG A O 1
ATOM 552 N N . ILE A 1 79 ? 8.230 -0.566 -5.255 1.00 98.50 79 ILE A N 1
ATOM 553 C CA . ILE A 1 79 ? 9.525 -1.195 -5.563 1.00 98.50 79 ILE A CA 1
ATOM 554 C C . ILE A 1 79 ? 9.507 -1.770 -6.988 1.00 98.50 79 ILE A C 1
ATOM 556 O O . ILE A 1 79 ? 10.439 -1.517 -7.751 1.00 98.50 79 ILE A O 1
ATOM 560 N N . GLU A 1 80 ? 8.431 -2.449 -7.397 1.00 98.69 80 GLU A N 1
ATOM 561 C CA . GLU A 1 80 ? 8.264 -2.938 -8.776 1.00 98.69 80 GLU A CA 1
ATOM 562 C C . GLU A 1 80 ? 8.271 -1.785 -9.791 1.00 98.69 80 GLU A C 1
ATOM 564 O O . GLU A 1 80 ? 8.942 -1.857 -10.817 1.00 98.69 80 GLU A O 1
ATOM 569 N N . LEU A 1 81 ? 7.614 -0.660 -9.498 1.00 98.62 81 LEU A N 1
ATOM 570 C CA . LEU A 1 81 ? 7.667 0.511 -10.382 1.00 98.62 81 LEU A CA 1
ATOM 571 C C . LEU A 1 81 ? 9.050 1.166 -10.443 1.00 98.62 81 LEU A C 1
ATOM 573 O O . LEU A 1 81 ? 9.389 1.767 -11.469 1.00 98.62 81 LEU A O 1
ATOM 577 N N . LYS A 1 82 ? 9.846 1.043 -9.379 1.00 98.25 82 LYS A N 1
ATOM 578 C CA . LYS A 1 82 ? 11.196 1.605 -9.279 1.00 98.25 82 LYS A CA 1
ATOM 579 C C . LYS A 1 82 ? 12.249 0.746 -9.983 1.00 98.25 82 LYS A C 1
ATOM 581 O O . LYS A 1 82 ? 13.106 1.296 -10.671 1.00 98.25 82 LYS A O 1
ATOM 586 N N . TYR A 1 83 ? 12.196 -0.575 -9.825 1.00 97.88 83 TYR A N 1
ATOM 587 C CA . TYR A 1 83 ? 13.248 -1.492 -10.290 1.00 97.88 83 TYR A CA 1
ATOM 588 C C . TYR A 1 83 ? 12.793 -2.477 -11.373 1.00 97.88 83 TYR A C 1
ATOM 590 O O . TYR A 1 83 ? 13.623 -2.978 -12.139 1.00 97.88 83 TYR A O 1
ATOM 598 N N . GLY A 1 84 ? 11.495 -2.763 -11.437 1.00 97.44 84 GLY A N 1
ATOM 599 C CA . GLY A 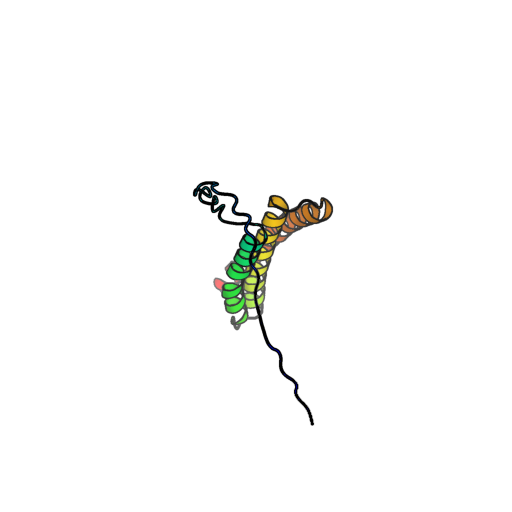1 84 ? 10.892 -3.706 -12.365 1.00 97.44 84 GLY A CA 1
ATOM 600 C C . GLY A 1 84 ? 10.894 -3.199 -13.803 1.00 97.44 84 GLY A C 1
ATOM 601 O O . GLY A 1 84 ? 10.763 -2.001 -14.083 1.00 97.44 84 GLY A O 1
ATOM 602 N N . LYS A 1 85 ? 11.058 -4.140 -14.734 1.00 98.00 85 LYS A N 1
ATOM 603 C CA . LYS A 1 85 ? 11.189 -3.874 -16.176 1.00 98.00 85 LYS A CA 1
ATOM 604 C C . LYS A 1 85 ? 10.078 -4.501 -17.008 1.00 98.00 85 LYS A C 1
ATOM 606 O O . LYS A 1 85 ? 9.901 -4.097 -18.153 1.00 98.00 85 LYS A O 1
ATOM 611 N N . ASP A 1 86 ? 9.352 -5.473 -16.457 1.00 98.69 86 ASP A N 1
ATOM 612 C CA . ASP A 1 86 ? 8.272 -6.138 -17.176 1.00 98.69 86 ASP A CA 1
ATOM 613 C C . ASP A 1 86 ? 7.037 -5.218 -17.258 1.00 98.69 86 ASP A C 1
ATOM 615 O O . ASP A 1 86 ? 6.523 -4.787 -16.221 1.00 98.69 86 ASP A O 1
ATOM 619 N N . PRO A 1 87 ? 6.538 -4.883 -18.463 1.00 98.56 87 PRO A N 1
ATOM 620 C CA . PRO A 1 87 ? 5.408 -3.968 -18.599 1.00 98.56 87 PRO A CA 1
ATOM 621 C C . PRO A 1 87 ? 4.118 -4.465 -17.936 1.00 98.56 87 PRO A C 1
ATOM 623 O O . PRO A 1 87 ? 3.330 -3.645 -17.462 1.00 98.56 87 PRO A O 1
ATOM 626 N N . ALA A 1 88 ? 3.880 -5.780 -17.894 1.00 98.75 88 ALA A N 1
ATOM 627 C CA . ALA A 1 88 ? 2.670 -6.332 -17.294 1.00 98.75 88 ALA A CA 1
ATOM 628 C C . ALA A 1 88 ? 2.726 -6.250 -15.762 1.00 98.75 88 ALA A C 1
ATOM 630 O O . ALA A 1 88 ? 1.755 -5.801 -15.150 1.00 98.75 88 ALA A O 1
ATOM 631 N N . SER A 1 89 ? 3.866 -6.584 -15.152 1.00 98.75 89 SER A N 1
ATOM 632 C CA . SER A 1 89 ? 4.092 -6.430 -13.708 1.00 98.75 89 SER A CA 1
ATOM 633 C C . SER A 1 89 ? 3.973 -4.977 -13.258 1.00 98.75 89 SER A C 1
ATOM 635 O O . SER A 1 89 ? 3.300 -4.683 -12.273 1.00 98.75 89 SER A O 1
ATOM 637 N N . ARG A 1 90 ? 4.532 -4.034 -14.022 1.00 98.75 90 ARG A N 1
ATOM 638 C CA . ARG A 1 90 ? 4.412 -2.599 -13.726 1.00 98.75 90 ARG A CA 1
ATOM 639 C C . ARG A 1 90 ? 2.965 -2.109 -13.808 1.00 98.75 90 ARG A C 1
ATOM 641 O O . ARG A 1 90 ? 2.505 -1.408 -12.913 1.00 98.75 90 ARG A O 1
ATOM 648 N N . LYS A 1 91 ? 2.216 -2.537 -14.830 1.00 98.81 91 LYS A N 1
ATOM 649 C CA . LYS A 1 91 ? 0.783 -2.223 -14.943 1.00 98.81 91 LYS A CA 1
ATOM 650 C C . LYS A 1 91 ? -0.017 -2.799 -13.769 1.00 98.81 91 LYS A C 1
ATOM 652 O O . LYS A 1 91 ? -0.930 -2.152 -13.264 1.00 98.81 91 LYS A O 1
ATOM 657 N N . MET A 1 92 ? 0.324 -4.008 -13.324 1.00 98.88 92 MET A N 1
ATOM 658 C CA . MET A 1 92 ? -0.276 -4.606 -12.133 1.00 98.88 92 MET A CA 1
ATOM 659 C C . MET A 1 92 ? 0.050 -3.792 -10.873 1.00 98.88 92 MET A C 1
ATOM 661 O O . MET A 1 92 ? -0.845 -3.542 -10.073 1.00 98.88 92 MET A O 1
ATOM 665 N N . ALA A 1 93 ? 1.292 -3.330 -10.716 1.00 98.88 93 ALA A N 1
ATOM 666 C CA . ALA A 1 93 ? 1.709 -2.502 -9.588 1.00 98.88 93 ALA A CA 1
ATOM 667 C C . ALA A 1 93 ? 0.956 -1.159 -9.528 1.00 98.88 93 ALA A C 1
ATOM 669 O O . ALA A 1 93 ? 0.502 -0.763 -8.456 1.00 98.88 93 ALA A O 1
ATOM 670 N N . GLU A 1 94 ? 0.750 -0.491 -10.666 1.00 98.88 94 GLU A N 1
ATOM 671 C CA . GLU A 1 94 ? -0.090 0.716 -10.752 1.00 98.88 94 GLU A CA 1
ATOM 672 C C . GLU A 1 94 ? -1.528 0.438 -10.288 1.00 98.88 94 GLU A C 1
ATOM 674 O O . GLU A 1 94 ? -2.057 1.163 -9.444 1.00 98.88 94 GLU A O 1
ATOM 679 N N . ALA A 1 95 ? -2.135 -0.653 -10.772 1.00 98.88 95 ALA A N 1
ATOM 680 C CA . ALA A 1 95 ? -3.490 -1.047 -10.388 1.00 98.88 95 ALA A CA 1
ATOM 681 C C . ALA A 1 95 ? -3.605 -1.392 -8.891 1.00 98.88 95 ALA A C 1
ATOM 683 O O . ALA A 1 95 ? -4.588 -1.021 -8.247 1.00 98.88 95 ALA A O 1
ATOM 684 N N . ILE A 1 96 ? -2.594 -2.062 -8.325 1.00 98.88 96 ILE A N 1
ATOM 685 C CA . ILE A 1 96 ? -2.509 -2.360 -6.888 1.00 98.88 96 ILE A CA 1
ATOM 686 C C . ILE A 1 96 ? -2.487 -1.065 -6.077 1.00 98.88 96 ILE A C 1
ATOM 688 O O . ILE A 1 96 ? -3.262 -0.936 -5.132 1.00 98.88 96 ILE A O 1
ATOM 692 N N . ILE A 1 97 ? -1.641 -0.098 -6.448 1.00 98.88 97 ILE A N 1
ATOM 693 C CA . ILE A 1 97 ? -1.553 1.179 -5.730 1.00 98.88 97 ILE A CA 1
ATOM 694 C C . ILE A 1 97 ? -2.906 1.889 -5.742 1.00 98.88 97 ILE A C 1
ATOM 696 O O . ILE A 1 97 ? -3.364 2.359 -4.700 1.00 98.88 97 ILE A O 1
ATOM 700 N N . GLU A 1 98 ? -3.558 1.948 -6.900 1.00 98.69 98 GLU A N 1
ATOM 701 C CA . GLU A 1 98 ? -4.831 2.642 -7.062 1.00 98.69 98 GLU A CA 1
ATOM 702 C C . GLU A 1 98 ? -5.955 2.006 -6.228 1.00 98.69 98 GLU A C 1
ATOM 704 O O . GLU A 1 98 ? -6.662 2.702 -5.495 1.00 98.69 98 GLU A O 1
ATOM 709 N N . ALA A 1 99 ? -6.111 0.681 -6.316 1.00 98.75 99 ALA A N 1
ATOM 710 C CA . ALA A 1 99 ? -7.149 -0.051 -5.598 1.00 98.75 99 ALA A CA 1
ATOM 711 C C . ALA A 1 99 ? -6.918 -0.022 -4.083 1.00 98.75 99 ALA A C 1
ATOM 713 O O . ALA A 1 99 ? -7.794 0.407 -3.332 1.00 98.75 99 ALA A O 1
ATOM 714 N N . GLN A 1 100 ? -5.714 -0.379 -3.639 1.00 98.75 100 GLN A N 1
ATOM 715 C CA . GLN A 1 100 ? -5.456 -0.575 -2.216 1.00 98.75 100 GLN A CA 1
ATOM 716 C C . GLN A 1 100 ? -5.364 0.739 -1.437 1.00 98.75 100 GLN A C 1
ATOM 718 O O . GLN A 1 100 ? -5.658 0.769 -0.244 1.00 98.75 100 GLN A O 1
ATOM 723 N N . THR A 1 101 ? -5.055 1.862 -2.097 1.00 98.75 101 THR A N 1
ATOM 724 C CA . THR A 1 101 ? -5.146 3.190 -1.461 1.00 98.75 101 THR A CA 1
ATOM 725 C C . THR A 1 101 ? -6.594 3.530 -1.082 1.00 98.75 101 THR A C 1
ATOM 727 O O . THR A 1 101 ? -6.846 4.097 -0.013 1.00 98.75 101 THR A O 1
ATOM 730 N N . ARG A 1 102 ? -7.568 3.160 -1.927 1.00 98.62 102 ARG A N 1
ATOM 731 C CA . ARG A 1 102 ? -8.997 3.338 -1.618 1.00 98.62 102 ARG A CA 1
ATOM 732 C C . ARG A 1 102 ? -9.423 2.444 -0.459 1.00 98.62 102 ARG A C 1
ATOM 734 O O . ARG A 1 102 ? -10.017 2.936 0.495 1.00 98.62 102 ARG A O 1
ATOM 741 N N . GLU A 1 103 ? -9.039 1.173 -0.491 1.00 98.69 103 GLU A N 1
ATOM 742 C CA . GLU A 1 103 ? -9.373 0.204 0.560 1.00 98.69 103 GLU A CA 1
ATOM 743 C C . GLU A 1 103 ? -8.767 0.597 1.921 1.00 98.69 103 GLU A C 1
ATOM 745 O O . GLU A 1 103 ? -9.442 0.498 2.945 1.00 98.69 103 GLU A O 1
ATOM 750 N N . ILE A 1 104 ? -7.542 1.144 1.955 1.00 98.75 104 ILE A N 1
ATOM 751 C CA . ILE A 1 104 ? -6.947 1.717 3.179 1.00 98.75 104 ILE A CA 1
ATOM 752 C C . ILE A 1 104 ? -7.811 2.843 3.751 1.00 98.75 104 ILE A C 1
ATOM 754 O O . ILE A 1 104 ? -7.994 2.914 4.969 1.00 98.75 104 ILE A O 1
ATOM 758 N N . THR A 1 105 ? -8.359 3.711 2.898 1.00 98.50 105 THR A N 1
ATOM 759 C CA . THR A 1 105 ? -9.237 4.808 3.337 1.00 98.50 105 THR A CA 1
ATOM 760 C C . THR A 1 105 ? -10.505 4.257 3.990 1.00 98.50 105 THR A C 1
ATOM 762 O O . THR A 1 105 ? -10.894 4.701 5.071 1.00 98.50 105 THR A O 1
ATOM 765 N N . GLU A 1 106 ? -11.114 3.240 3.381 1.00 98.19 106 GLU A N 1
ATOM 766 C CA . GLU A 1 106 ? -12.313 2.587 3.912 1.00 98.19 106 GLU A CA 1
ATOM 767 C C . GLU A 1 106 ? -12.051 1.871 5.243 1.00 98.19 106 GLU A C 1
ATOM 769 O O . GLU A 1 106 ? -12.819 2.036 6.193 1.00 98.19 106 GLU A O 1
ATOM 774 N N . MET A 1 107 ? -10.957 1.109 5.350 1.00 98.25 107 MET A N 1
ATOM 775 C CA . MET A 1 107 ? -10.583 0.418 6.589 1.00 98.25 107 MET A CA 1
ATOM 776 C C . MET A 1 107 ? -10.253 1.399 7.713 1.00 98.25 107 MET A C 1
ATOM 778 O O . MET A 1 107 ? -10.681 1.191 8.846 1.00 98.25 107 MET A O 1
ATOM 782 N N . SER A 1 108 ? -9.559 2.498 7.404 1.00 97.81 108 SER A N 1
ATOM 783 C CA . SER A 1 108 ? -9.242 3.541 8.388 1.00 97.81 108 SER A CA 1
ATOM 784 C C . SER A 1 108 ? -10.516 4.148 8.982 1.00 97.81 108 SER A C 1
ATOM 786 O O . SER A 1 108 ? -10.631 4.270 10.201 1.00 97.81 108 SER A O 1
ATOM 788 N N . ALA A 1 109 ? -11.514 4.441 8.142 1.00 97.81 109 ALA A N 1
ATOM 789 C CA . ALA A 1 109 ? -12.808 4.953 8.594 1.00 97.81 109 ALA A CA 1
ATOM 790 C C . ALA A 1 109 ? -13.590 3.929 9.442 1.00 97.81 109 ALA A C 1
ATOM 792 O O . ALA A 1 109 ? -14.229 4.292 10.436 1.00 97.81 109 ALA A O 1
ATOM 793 N N . ARG A 1 110 ? -13.529 2.637 9.087 1.00 96.75 110 ARG A N 1
ATOM 794 C CA . ARG A 1 110 ? -14.141 1.552 9.876 1.00 96.75 110 ARG A CA 1
ATOM 795 C C . ARG A 1 110 ? -13.492 1.425 11.254 1.00 96.75 110 ARG A C 1
ATOM 797 O O . ARG A 1 110 ? -14.216 1.409 12.244 1.00 96.75 110 ARG A O 1
ATOM 804 N N . ILE A 1 111 ? -12.160 1.414 11.327 1.00 97.50 111 ILE A N 1
ATOM 805 C CA . ILE A 1 111 ? -11.402 1.354 12.591 1.00 97.50 111 ILE A CA 1
ATOM 806 C C . ILE A 1 111 ? -11.746 2.551 13.484 1.00 97.50 111 ILE A C 1
ATOM 808 O O . ILE A 1 111 ? -12.024 2.383 14.672 1.00 97.50 111 ILE A O 1
ATOM 812 N N . GLU A 1 112 ? -11.781 3.761 12.922 1.00 96.44 112 GLU A N 1
ATOM 813 C CA . GLU A 1 112 ? -12.166 4.965 13.664 1.00 96.44 112 GLU A CA 1
ATOM 814 C C . GLU A 1 112 ? -13.597 4.863 14.213 1.00 96.44 112 GLU A C 1
ATOM 816 O O . GLU A 1 112 ? -13.864 5.260 15.345 1.00 96.44 112 GLU A O 1
ATOM 821 N N . THR A 1 113 ? -14.519 4.294 13.435 1.00 96.50 113 THR A N 1
ATOM 822 C CA . THR A 1 113 ? -15.903 4.071 13.871 1.00 96.50 113 THR A CA 1
ATOM 823 C C . THR A 1 113 ? -15.987 3.044 15.003 1.00 96.50 113 THR A C 1
ATOM 825 O O . THR A 1 113 ? -16.715 3.269 15.965 1.00 96.50 113 THR A O 1
ATOM 828 N N . MET A 1 114 ? -15.237 1.942 14.913 1.00 94.50 114 MET A N 1
ATOM 829 C CA . MET A 1 114 ? -15.235 0.852 15.902 1.00 94.50 114 MET A CA 1
ATOM 830 C C . MET A 1 114 ? -14.618 1.269 17.240 1.00 94.50 114 MET A C 1
ATOM 832 O O . MET A 1 114 ? -15.059 0.825 18.290 1.00 94.50 114 MET A O 1
ATOM 836 N N . THR A 1 115 ? -13.602 2.133 17.211 1.00 91.12 115 THR A N 1
ATOM 837 C CA . THR A 1 115 ? -12.851 2.553 18.411 1.00 91.12 115 THR A CA 1
ATOM 838 C C . THR A 1 115 ? -13.479 3.719 19.175 1.00 91.12 115 THR A C 1
ATOM 840 O O . THR A 1 115 ? -13.020 4.054 20.265 1.00 91.12 115 THR A O 1
ATOM 843 N N . LYS A 1 116 ? -14.516 4.350 18.615 1.00 85.81 116 LYS A N 1
ATOM 844 C CA . LYS A 1 116 ? -15.289 5.425 19.260 1.00 85.81 116 LYS A CA 1
ATOM 845 C C . LYS A 1 116 ? -16.541 4.931 19.993 1.00 85.81 116 LYS A C 1
ATOM 847 O O . LYS A 1 116 ? -17.212 5.751 20.621 1.00 85.81 116 LYS A O 1
ATOM 852 N N . GLN A 1 117 ? -16.880 3.652 19.857 1.00 57.78 117 GLN A N 1
ATOM 853 C CA . GLN A 1 117 ? -18.020 3.008 20.516 1.00 57.78 117 GLN A CA 1
ATOM 854 C C . GLN A 1 117 ? -17.587 2.398 21.848 1.00 57.78 117 GLN A C 1
ATOM 856 O O . GLN A 1 117 ? -18.414 2.445 22.785 1.00 57.78 117 GLN A O 1
#

Nearest PDB structures (foldseek):
  7vw1-assembly1_B  TM=9.279E-01  e=6.004E-06  Escherichia coli
  7vw2-assembly1_B  TM=9.548E-01  e=1.249E-05  Escherichia coli
  7vw0-assembly1_A  TM=9.509E-01  e=3.201E-05  Escherichia coli
  6x89-assembly1_4L  TM=6.707E-01  e=3.184E+00  Vigna radiata
  8qby-assembly1_K  TM=6.213E-01  e=9.551E+00  Paracoccus denitrificans PD1222

Solvent-accessible surface area (backbone atoms only — not comparable to full-atom values): 7135 Å² total; per-residue (Å²): 140,78,90,82,86,85,81,89,84,89,85,90,84,88,86,86,84,83,86,81,78,94,71,81,73,79,72,80,78,73,84,69,54,71,69,56,50,45,51,51,34,54,57,67,32,47,63,59,36,58,53,19,73,66,44,85,52,65,69,57,18,49,38,50,26,49,40,41,51,39,52,32,52,36,50,46,24,51,47,36,64,72,70,54,80,55,68,67,61,37,53,48,23,54,52,48,41,61,53,41,56,53,52,40,54,54,31,51,55,48,51,56,57,64,76,73,111

Organism: NCBI:txid2023338

Mean predicted aligned error: 12.55 Å

Secondary structure (DSSP, 8-state):
---------------------S-----------HHHHHHHHHHHHHHHHHHHTT-SSHHHHHHHHHHHHHHHHHHHHHHHHHH---HHHHHHHHHHHHHHHHHHHHHHHHHHHHHT-

pLDDT: mean 82.71, std 24.44, range [31.88, 98.88]